Protein AF-W6NMB7-F1 (afdb_monomer)

Secondary structure (DSSP, 8-state):
-HHHHHHHHHHHHHHHHHHHHHHHS----S---SS----HHHHHHHHHHHHHHHHT-HHHHHHHHHHHHHHHTTSS-HHHHHHHHHTHHHHHHHHGGG-

InterPro domains:
  IPR011001 Saposin-like [SSF47862] (39-95)

Foldseek 3Di:
DVVVVVVVVVVCVVPPPVVVVVVPDPDDPDDPPPDPPPPPVRVVVVVVVVVLVLLVDPVSLVVVLVVQLVVLVVDPRNPVSNVCSVCVNVVSVVCNVVD

pLDDT: mean 78.72, std 16.1, range [48.59, 96.75]

Radius of gyration: 20.09 Å; Cα contacts (8 Å, |Δi|>4): 28; chains: 1; bounding box: 28×44×52 Å

Sequence (99 aa):
MKFIILLAVFAACFAFDKESMLKHNKISKEPVGSVEIPSTCDECQSLVHRFSDAARDPQKLAELKMLLNVLCHETSYVDECRLFVAKLDVIVKKLEPYL

Organism: Haemonchus contortus (NCBI:txid6289)

Structure (mmCIF, N/CA/C/O backbone):
data_AF-W6NMB7-F1
#
_entry.id   AF-W6NMB7-F1
#
loop_
_atom_site.group_PDB
_atom_site.id
_atom_site.type_symbol
_atom_site.label_atom_id
_atom_site.label_alt_id
_atom_site.label_comp_id
_atom_site.label_asym_id
_atom_site.label_entity_id
_atom_site.label_seq_id
_atom_site.pdbx_PDB_ins_code
_atom_site.Cartn_x
_atom_site.Cartn_y
_atom_site.Cartn_z
_atom_site.occupancy
_atom_site.B_iso_or_equiv
_atom_site.auth_seq_id
_atom_site.auth_comp_id
_atom_site.auth_asym_id
_atom_site.auth_atom_id
_atom_site.pdbx_PDB_model_num
ATOM 1 N N . MET A 1 1 ? 14.518 -18.959 42.873 1.00 52.75 1 MET A N 1
ATOM 2 C CA . MET A 1 1 ? 15.635 -18.410 42.062 1.00 52.75 1 MET A CA 1
ATOM 3 C C . MET A 1 1 ? 15.385 -18.516 40.557 1.00 52.75 1 MET A C 1
ATOM 5 O O . MET A 1 1 ? 15.436 -17.494 39.894 1.00 52.75 1 MET A O 1
ATOM 9 N N . LYS A 1 2 ? 15.026 -19.693 40.018 1.00 54.56 2 LYS A N 1
ATOM 10 C CA . LYS A 1 2 ? 14.760 -19.902 38.575 1.00 54.56 2 LYS A CA 1
ATOM 11 C C . LYS A 1 2 ? 13.694 -18.957 37.979 1.00 54.56 2 LYS A C 1
ATOM 13 O O . LYS A 1 2 ? 13.882 -18.429 36.892 1.00 54.56 2 LYS A O 1
ATOM 18 N N . PHE A 1 3 ? 12.632 -18.670 38.736 1.00 64.69 3 PHE A N 1
ATOM 19 C CA . PHE A 1 3 ? 11.566 -1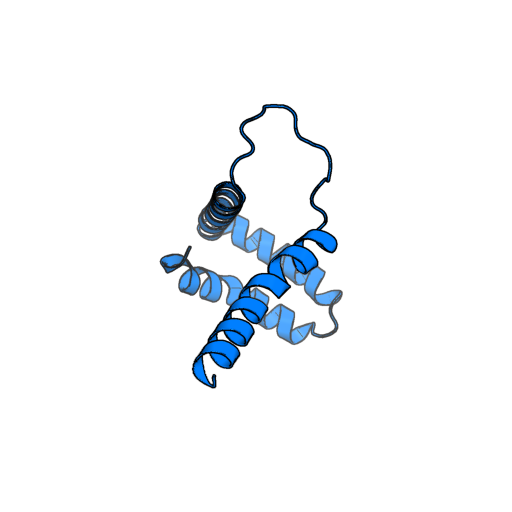7.743 38.327 1.00 64.69 3 PHE A CA 1
ATOM 20 C C . PHE A 1 3 ? 11.969 -16.262 38.357 1.00 64.69 3 PHE A C 1
ATOM 22 O O . PHE A 1 3 ? 11.487 -15.496 37.537 1.00 64.69 3 PHE A O 1
ATOM 29 N N . ILE A 1 4 ? 12.883 -15.863 39.249 1.00 75.62 4 ILE A N 1
ATOM 30 C CA . ILE A 1 4 ? 13.362 -14.471 39.343 1.00 75.62 4 ILE A CA 1
ATOM 31 C C . ILE A 1 4 ? 14.251 -14.140 38.140 1.00 75.62 4 ILE A C 1
ATOM 33 O O . ILE A 1 4 ? 14.149 -13.060 37.573 1.00 75.62 4 ILE A O 1
ATOM 37 N N . ILE A 1 5 ? 15.067 -15.104 37.707 1.00 74.00 5 ILE A N 1
ATOM 38 C CA . ILE A 1 5 ? 15.899 -14.973 36.506 1.00 74.00 5 ILE A CA 1
ATOM 39 C C . ILE A 1 5 ? 15.011 -14.853 35.260 1.00 74.00 5 ILE A C 1
ATOM 41 O O . ILE A 1 5 ? 15.242 -13.984 34.429 1.00 74.00 5 ILE A O 1
ATOM 45 N N . LEU A 1 6 ? 13.951 -15.662 35.164 1.00 71.50 6 LEU A N 1
ATOM 46 C CA . LEU A 1 6 ? 12.967 -15.567 34.080 1.00 71.50 6 LEU A CA 1
ATOM 47 C C . LEU A 1 6 ? 12.269 -14.202 34.038 1.00 71.50 6 LEU A C 1
ATOM 49 O O . LEU A 1 6 ? 12.140 -13.626 32.965 1.00 71.50 6 LEU A O 1
ATOM 53 N N . LEU A 1 7 ? 11.877 -13.665 35.195 1.00 72.50 7 LEU A N 1
ATOM 54 C CA . LEU A 1 7 ? 11.226 -12.356 35.301 1.00 72.50 7 LEU A CA 1
ATOM 55 C C . LEU A 1 7 ? 12.174 -11.208 34.915 1.00 72.50 7 LEU A C 1
ATOM 57 O O . LEU A 1 7 ? 11.765 -10.279 34.225 1.00 72.50 7 LEU A O 1
ATOM 61 N N . ALA A 1 8 ? 13.453 -11.306 35.290 1.00 71.94 8 ALA A N 1
ATOM 62 C CA . ALA A 1 8 ? 14.478 -10.335 34.913 1.00 71.94 8 ALA A CA 1
ATOM 63 C C . ALA A 1 8 ? 14.786 -10.357 33.405 1.00 71.94 8 ALA A C 1
ATOM 65 O O . ALA A 1 8 ? 14.936 -9.300 32.797 1.00 71.94 8 ALA A O 1
ATOM 66 N N . VAL A 1 9 ? 14.825 -11.541 32.785 1.00 71.69 9 VAL A N 1
ATOM 67 C CA . VAL A 1 9 ? 15.014 -11.684 31.330 1.00 71.69 9 VAL A CA 1
ATOM 68 C C . VAL A 1 9 ? 13.811 -11.124 30.567 1.00 71.69 9 VAL A C 1
ATOM 70 O O . VAL A 1 9 ? 13.992 -10.384 29.604 1.00 71.69 9 VAL A O 1
ATOM 73 N N . PHE A 1 10 ? 12.589 -11.399 31.032 1.00 69.06 10 PHE A N 1
ATOM 74 C CA . PHE A 1 10 ? 11.370 -10.858 30.428 1.00 69.06 10 PHE A CA 1
ATOM 75 C C . PHE A 1 10 ? 11.319 -9.322 30.515 1.00 69.06 10 PHE A C 1
ATOM 77 O O . PHE A 1 10 ? 11.009 -8.657 29.530 1.00 69.06 10 PHE A O 1
ATOM 84 N N . ALA A 1 11 ? 11.688 -8.743 31.662 1.00 65.50 11 ALA A N 1
ATOM 85 C CA . ALA A 1 11 ? 11.759 -7.291 31.839 1.00 65.50 11 ALA A CA 1
ATOM 86 C C . ALA A 1 11 ? 12.836 -6.633 30.955 1.00 65.50 11 ALA A C 1
ATOM 88 O O . ALA A 1 11 ? 12.611 -5.551 30.412 1.00 65.50 11 ALA A O 1
ATOM 89 N N . ALA A 1 12 ? 13.982 -7.295 30.761 1.00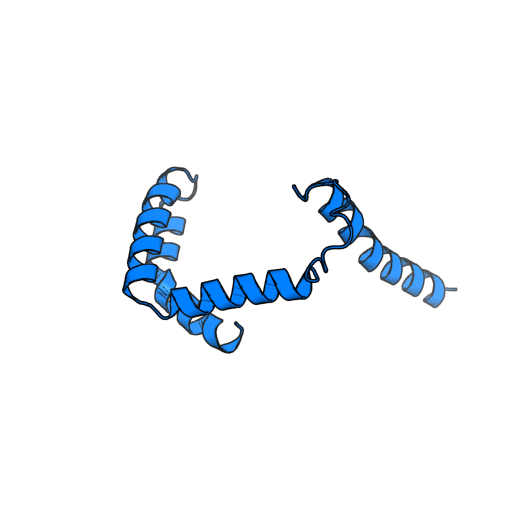 63.00 12 ALA A N 1
ATOM 90 C CA . ALA A 1 12 ? 15.047 -6.801 29.891 1.00 63.00 12 ALA A CA 1
ATOM 91 C C . ALA A 1 12 ? 14.616 -6.732 28.415 1.00 63.00 12 ALA A C 1
ATOM 93 O O . ALA A 1 12 ? 14.971 -5.773 27.733 1.00 63.00 12 ALA A O 1
ATOM 94 N N . CYS A 1 13 ? 13.799 -7.679 27.937 1.00 60.78 13 CYS A N 1
ATOM 95 C CA . CYS A 1 13 ? 13.254 -7.647 26.576 1.00 60.78 13 CYS A CA 1
ATOM 96 C C . CYS A 1 13 ? 12.315 -6.453 26.325 1.00 60.78 13 CYS A C 1
ATOM 98 O O . CYS A 1 13 ? 12.316 -5.914 25.225 1.00 60.78 13 CYS A O 1
ATOM 100 N N . PHE A 1 14 ? 11.552 -6.000 27.328 1.00 57.78 14 PHE A N 1
ATOM 101 C CA . PHE A 1 14 ? 10.659 -4.838 27.182 1.00 57.78 14 PHE A CA 1
ATOM 102 C C . PHE A 1 14 ? 11.357 -3.486 27.387 1.00 57.78 14 PHE A C 1
ATOM 104 O O . PHE A 1 14 ? 10.880 -2.467 26.889 1.00 57.78 14 PHE A O 1
ATOM 111 N N . ALA A 1 15 ? 12.479 -3.453 28.111 1.00 57.06 15 ALA A N 1
ATOM 112 C CA . ALA A 1 15 ? 13.227 -2.223 28.367 1.00 57.06 15 ALA A CA 1
ATOM 113 C C . ALA A 1 15 ? 14.181 -1.835 27.221 1.00 57.06 15 ALA A C 1
ATOM 115 O O . ALA A 1 15 ? 14.477 -0.652 27.052 1.00 57.06 15 ALA A O 1
ATOM 116 N N . PHE A 1 16 ? 14.661 -2.804 26.432 1.00 51.47 16 PHE A N 1
ATOM 117 C CA . PHE A 1 16 ? 15.747 -2.572 25.471 1.00 51.47 16 PHE A CA 1
ATOM 118 C C . PHE A 1 16 ? 15.346 -1.902 24.151 1.00 51.47 16 PHE A C 1
ATOM 120 O O . PHE A 1 16 ? 16.223 -1.401 23.451 1.00 51.47 16 PHE A O 1
ATOM 127 N N . ASP A 1 17 ? 14.059 -1.842 23.809 1.00 59.28 17 ASP A N 1
ATOM 128 C CA . ASP A 1 17 ? 13.658 -1.362 22.479 1.00 59.28 17 ASP A CA 1
ATOM 129 C C . ASP A 1 17 ? 13.406 0.155 22.455 1.00 59.28 17 ASP A C 1
ATOM 131 O O . ASP A 1 17 ? 13.867 0.883 21.578 1.00 59.28 17 ASP A O 1
ATOM 135 N N . LYS A 1 18 ? 12.763 0.696 23.495 1.00 56.84 18 LYS A N 1
ATOM 136 C CA . LYS A 1 18 ? 12.299 2.092 23.481 1.00 56.84 18 LYS A CA 1
ATOM 137 C C . LYS A 1 18 ? 13.441 3.108 23.415 1.00 56.84 18 LYS A C 1
ATOM 139 O O . LYS A 1 18 ? 13.378 4.067 22.650 1.00 56.84 18 LYS A O 1
ATOM 144 N N . GLU A 1 19 ? 14.482 2.931 24.224 1.00 60.50 19 GLU A N 1
ATOM 145 C CA . GLU A 1 19 ? 15.553 3.926 24.334 1.00 60.50 19 GLU A CA 1
ATOM 146 C C . GLU A 1 19 ? 16.485 3.916 23.113 1.00 60.50 19 GLU A C 1
ATOM 148 O O . GLU A 1 19 ? 16.947 4.971 22.677 1.00 60.50 19 GLU A O 1
ATOM 153 N N . SER A 1 20 ? 16.731 2.740 22.525 1.00 60.56 20 SER A N 1
ATOM 154 C CA . SER A 1 20 ? 17.504 2.612 21.286 1.00 60.56 20 SER A CA 1
ATOM 155 C C . SER A 1 20 ? 16.723 3.163 20.088 1.00 60.56 20 SER A C 1
ATOM 157 O O . SER A 1 20 ? 17.270 3.960 19.322 1.00 60.56 20 SER A O 1
ATOM 159 N N . MET A 1 21 ? 15.423 2.857 19.986 1.00 58.56 21 MET A N 1
ATOM 160 C CA . MET A 1 21 ? 14.554 3.403 18.940 1.00 58.56 21 MET A CA 1
ATOM 161 C C . MET A 1 21 ? 14.480 4.933 18.994 1.00 58.56 21 MET A C 1
ATOM 163 O O . MET A 1 21 ? 14.642 5.585 17.967 1.00 58.56 21 MET A O 1
ATOM 167 N N . LEU A 1 22 ? 14.306 5.531 20.179 1.00 58.50 22 LEU A N 1
ATOM 168 C CA . LEU A 1 22 ? 14.245 6.992 20.345 1.00 58.50 22 LEU A CA 1
ATOM 169 C C . LEU A 1 22 ? 15.584 7.697 20.076 1.00 58.50 22 LEU A C 1
ATOM 171 O O . LEU A 1 22 ? 15.592 8.865 19.695 1.00 58.50 22 LEU A O 1
ATOM 175 N N . LYS A 1 23 ? 16.722 7.015 20.262 1.00 62.19 23 LYS A N 1
ATOM 176 C CA . LYS A 1 23 ? 18.054 7.572 19.965 1.00 62.19 23 LYS A CA 1
ATOM 177 C C . LYS A 1 23 ? 18.334 7.664 18.466 1.00 62.19 23 LYS A C 1
ATOM 179 O O . LYS A 1 23 ? 19.085 8.548 18.055 1.00 62.19 23 LYS A O 1
ATOM 184 N N . HIS A 1 24 ? 17.750 6.769 17.672 1.00 57.50 24 HIS A N 1
ATOM 185 C CA . HIS A 1 24 ? 17.966 6.704 16.226 1.00 57.50 24 HIS A CA 1
ATOM 186 C C . HIS A 1 24 ? 16.821 7.303 15.402 1.00 57.50 24 HIS A C 1
ATOM 188 O O . HIS A 1 24 ? 17.032 7.635 14.235 1.00 57.50 24 HIS A O 1
ATOM 194 N N . ASN A 1 25 ? 15.635 7.497 15.985 1.00 55.84 25 ASN A N 1
ATOM 195 C CA . ASN A 1 25 ? 14.551 8.200 15.309 1.00 55.84 25 ASN A CA 1
ATOM 196 C C . ASN A 1 25 ? 14.818 9.711 15.266 1.00 55.84 25 ASN A C 1
ATOM 198 O O . ASN A 1 25 ? 15.150 10.326 16.280 1.00 55.84 25 ASN A O 1
ATOM 202 N N . LYS A 1 26 ? 14.631 10.332 14.094 1.00 52.88 26 LYS A N 1
ATOM 203 C CA . LYS A 1 26 ? 14.618 11.796 13.935 1.00 52.88 26 LYS A CA 1
ATOM 204 C C . LYS A 1 26 ? 13.333 12.368 14.545 1.00 52.88 26 LYS A C 1
ATOM 206 O O . LYS A 1 26 ? 12.449 12.823 13.831 1.00 52.88 26 LYS A O 1
ATOM 211 N N . ILE A 1 27 ? 13.220 12.340 15.866 1.00 55.81 27 ILE A N 1
ATOM 212 C CA . ILE A 1 27 ? 12.200 13.097 16.594 1.00 55.81 27 ILE A CA 1
ATOM 213 C C . ILE A 1 27 ? 12.910 14.309 17.195 1.00 55.81 27 ILE A C 1
ATOM 215 O O . ILE A 1 27 ? 13.971 14.176 17.811 1.00 55.81 27 ILE A O 1
ATOM 219 N N . SER A 1 28 ? 12.371 15.504 16.936 1.00 48.59 28 SER A N 1
ATOM 220 C CA . SER A 1 28 ? 12.930 16.759 17.445 1.00 48.59 28 SER A CA 1
ATOM 221 C C . SER A 1 28 ? 13.057 16.695 18.970 1.00 48.59 28 SER A C 1
ATOM 223 O O . SER A 1 28 ? 12.114 16.312 19.656 1.00 48.59 28 SER A O 1
ATOM 225 N N . LYS A 1 29 ? 14.236 17.044 19.500 1.00 53.62 29 LYS A N 1
ATOM 226 C CA . LYS A 1 29 ? 14.540 17.031 20.944 1.00 53.62 29 LYS A CA 1
ATOM 227 C C . LYS A 1 29 ? 14.115 18.315 21.663 1.00 53.62 29 LYS A C 1
ATOM 229 O O . LYS A 1 29 ? 14.417 18.471 22.844 1.00 53.62 29 LYS A O 1
ATOM 234 N N . GLU A 1 30 ? 13.476 19.249 20.964 1.00 56.75 30 GLU A N 1
ATOM 235 C CA . GLU A 1 30 ? 13.036 20.496 21.579 1.00 56.75 30 GLU A CA 1
ATOM 236 C C . GLU A 1 30 ? 11.795 20.254 22.450 1.00 56.75 30 GLU A C 1
ATOM 238 O O . GLU A 1 30 ? 10.843 19.615 21.993 1.00 56.75 30 GLU A O 1
ATOM 243 N N . PRO A 1 31 ? 11.775 20.743 23.703 1.00 48.62 31 PRO A N 1
ATOM 244 C CA . PRO A 1 31 ? 10.572 20.718 24.513 1.00 48.62 31 PRO A CA 1
ATOM 245 C C . PRO A 1 31 ? 9.560 21.663 23.863 1.00 48.62 31 PRO A C 1
ATOM 247 O O . PRO A 1 31 ? 9.679 22.884 23.962 1.00 48.62 31 PRO A O 1
ATOM 250 N N . VAL A 1 32 ? 8.575 21.096 23.169 1.00 53.50 32 VAL A N 1
ATOM 251 C CA . VAL A 1 32 ? 7.428 21.846 22.656 1.00 53.50 32 VAL A CA 1
ATOM 252 C C . V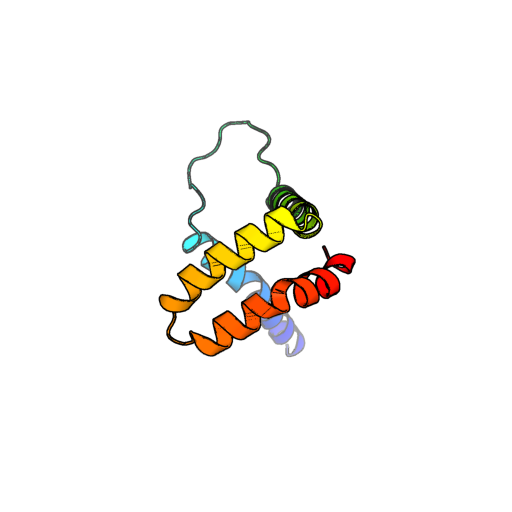AL A 1 32 ? 6.690 22.396 23.877 1.00 53.50 32 VAL A C 1
ATOM 254 O O . VAL A 1 32 ? 6.064 21.653 24.631 1.00 53.50 32 VAL A O 1
ATOM 257 N N . GLY A 1 33 ? 6.858 23.691 24.146 1.00 48.72 33 GLY A N 1
ATOM 258 C CA . GLY A 1 33 ? 6.276 24.338 25.315 1.00 48.72 33 GLY A CA 1
ATOM 259 C C . GLY A 1 33 ? 4.757 24.223 25.296 1.00 48.72 33 GLY A C 1
ATOM 260 O O . GLY A 1 33 ? 4.153 24.662 24.333 1.00 48.72 33 GLY A O 1
ATOM 261 N N . SER A 1 34 ? 4.172 23.625 26.340 1.00 51.16 34 SER A N 1
ATOM 262 C CA . SER A 1 34 ? 2.743 23.647 26.725 1.00 51.16 34 SER A CA 1
ATOM 263 C C . SER A 1 34 ? 1.676 23.598 25.615 1.00 51.16 34 SER A C 1
ATOM 265 O O . SER A 1 34 ? 0.552 24.043 25.832 1.00 51.16 34 SER A O 1
ATOM 267 N N . VAL A 1 35 ? 1.990 23.065 24.440 1.00 54.56 35 VAL A N 1
ATOM 268 C CA . VAL A 1 35 ? 1.003 22.608 23.468 1.00 54.56 35 VAL A CA 1
ATOM 269 C C . VAL A 1 35 ? 0.698 21.179 23.883 1.00 54.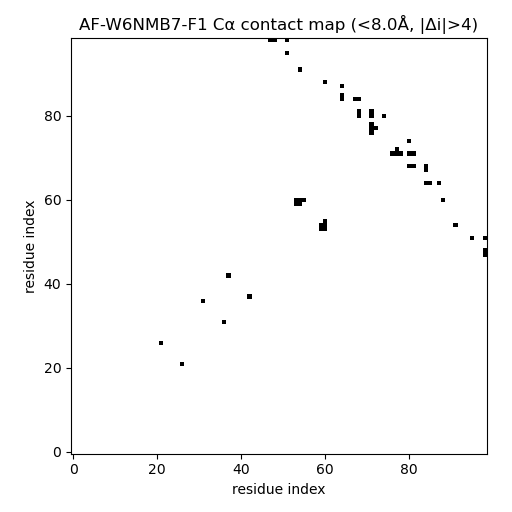56 35 VAL A C 1
ATOM 271 O O . VAL A 1 35 ? 1.631 20.429 24.165 1.00 54.56 35 VAL A O 1
ATOM 274 N N . GLU A 1 36 ? -0.575 20.808 23.985 1.00 56.28 36 GLU A N 1
ATOM 275 C CA . GLU A 1 36 ? -0.982 19.409 24.126 1.00 56.28 36 GLU A CA 1
ATOM 276 C C . GLU A 1 36 ? -0.371 18.638 22.952 1.00 56.28 36 GLU A C 1
ATOM 278 O O . GLU A 1 36 ? -0.897 18.661 21.841 1.00 56.28 36 GLU A O 1
ATOM 283 N N . ILE A 1 37 ? 0.813 18.056 23.159 1.00 59.06 37 ILE A N 1
ATOM 284 C CA . ILE A 1 37 ? 1.465 17.244 22.142 1.00 59.06 37 ILE A CA 1
ATOM 285 C C . ILE A 1 37 ? 0.565 16.017 22.026 1.00 59.06 37 ILE A C 1
ATOM 287 O O . ILE A 1 37 ? 0.429 15.303 23.029 1.00 59.06 37 ILE A O 1
ATOM 291 N N . PRO A 1 38 ? -0.091 15.794 20.870 1.00 67.31 38 PRO A N 1
ATOM 292 C CA . PRO A 1 38 ? -0.880 14.591 20.674 1.00 67.31 38 PRO A CA 1
ATOM 293 C C . PRO A 1 38 ? 0.012 13.402 21.013 1.00 67.31 38 PRO A C 1
ATOM 295 O O . PRO A 1 38 ? 1.205 13.390 20.694 1.00 67.31 38 PRO A O 1
ATOM 298 N N . SER A 1 39 ? -0.525 12.436 21.752 1.00 82.69 39 SER A N 1
ATOM 299 C CA . SER A 1 39 ? 0.288 11.295 22.144 1.00 82.69 39 SER A CA 1
ATOM 300 C C . SER A 1 39 ? 0.822 10.602 20.888 1.00 82.69 39 SER A C 1
ATOM 302 O O . SER A 1 39 ? 0.216 10.662 19.818 1.00 82.69 39 SER A O 1
ATOM 304 N N . THR A 1 40 ? 1.940 9.885 20.998 1.00 84.81 40 THR A N 1
ATOM 305 C CA . THR A 1 40 ? 2.453 9.082 19.874 1.00 84.81 40 THR A CA 1
ATOM 306 C C . THR A 1 40 ? 1.390 8.116 19.328 1.00 84.81 40 THR A C 1
ATOM 308 O O . THR A 1 40 ? 1.389 7.804 18.139 1.00 84.81 40 THR A O 1
ATOM 311 N N . CYS A 1 41 ? 0.462 7.665 20.180 1.00 82.75 41 CYS A N 1
ATOM 312 C CA . CYS A 1 41 ? -0.697 6.883 19.760 1.00 82.75 41 CYS A CA 1
ATOM 313 C C . CYS A 1 41 ? -1.636 7.694 18.855 1.00 82.75 41 CYS A C 1
ATOM 315 O O . CYS A 1 41 ? -2.011 7.199 17.794 1.00 82.75 41 CYS A O 1
ATOM 317 N N . ASP A 1 42 ? -1.962 8.932 19.230 1.00 84.44 42 ASP A N 1
ATOM 318 C CA . ASP A 1 42 ? -2.845 9.818 18.458 1.00 84.44 42 ASP A CA 1
ATOM 319 C C . ASP A 1 42 ? -2.226 10.191 17.103 1.00 84.44 42 ASP A C 1
ATOM 321 O O . ASP A 1 42 ? -2.905 10.203 16.075 1.00 84.44 42 ASP A O 1
ATOM 325 N N . GLU A 1 43 ? -0.915 10.443 17.073 1.00 86.19 43 GLU A N 1
ATOM 326 C CA . GLU A 1 43 ? -0.177 10.702 15.833 1.00 86.19 43 GLU A CA 1
ATOM 327 C C . GLU A 1 43 ? -0.183 9.482 14.906 1.00 86.19 43 GLU A C 1
ATOM 329 O O . GLU A 1 43 ? -0.497 9.603 13.719 1.00 86.19 43 GLU A O 1
ATOM 334 N N . CYS A 1 44 ? 0.119 8.297 15.449 1.00 85.62 44 CYS A N 1
ATOM 335 C CA . CYS A 1 44 ? 0.093 7.044 14.700 1.00 85.62 44 CYS A CA 1
ATOM 336 C C . CYS A 1 44 ? -1.302 6.783 14.118 1.00 85.62 44 CYS A C 1
ATOM 338 O O . CYS A 1 44 ? -1.438 6.547 12.918 1.00 85.62 44 CYS A O 1
ATOM 340 N N . GLN A 1 45 ? -2.345 6.909 14.941 1.00 87.19 45 GLN A N 1
ATOM 341 C CA . GLN A 1 45 ? -3.728 6.712 14.521 1.00 87.19 45 GLN A CA 1
ATOM 342 C C . GLN A 1 45 ? -4.138 7.712 13.428 1.00 87.19 45 GLN A C 1
ATOM 344 O O . GLN A 1 45 ? -4.745 7.326 12.430 1.00 87.19 45 GLN A O 1
ATOM 349 N N . SER A 1 46 ? -3.757 8.984 13.566 1.00 87.81 46 SER A N 1
ATOM 350 C CA . SER A 1 46 ? -4.009 10.016 12.554 1.00 87.81 46 SER A CA 1
ATOM 351 C C . SER A 1 46 ? -3.344 9.689 11.212 1.00 87.81 46 SER A C 1
ATOM 353 O O . SER A 1 46 ? -3.965 9.828 10.156 1.00 87.81 46 SER A O 1
ATOM 355 N N . LEU A 1 47 ? -2.098 9.206 11.230 1.00 88.25 47 LEU A N 1
ATOM 356 C CA . LEU A 1 47 ? -1.384 8.792 10.020 1.00 88.25 47 LEU A CA 1
ATOM 357 C C . LEU A 1 47 ? -2.027 7.564 9.364 1.00 88.25 47 LEU A C 1
ATOM 359 O O . LEU A 1 47 ? -2.228 7.564 8.148 1.00 88.25 47 LEU A O 1
ATOM 363 N N . VAL A 1 48 ? -2.382 6.552 10.159 1.00 88.56 48 VAL A N 1
ATOM 364 C CA . VAL A 1 48 ? -3.045 5.331 9.677 1.00 88.56 48 VAL A CA 1
ATOM 365 C C . VAL A 1 48 ? -4.395 5.659 9.043 1.00 88.56 48 VAL A C 1
ATOM 367 O O . VAL A 1 48 ? -4.653 5.213 7.925 1.00 88.56 48 VAL A O 1
ATOM 370 N N . HIS A 1 49 ? -5.216 6.502 9.676 1.00 88.62 49 HIS A N 1
ATOM 371 C CA . HIS A 1 49 ? -6.497 6.925 9.107 1.00 88.62 49 HIS A CA 1
ATOM 372 C C . HIS A 1 49 ? -6.328 7.660 7.778 1.00 88.62 49 HIS A C 1
ATOM 374 O O . HIS A 1 49 ? -6.984 7.307 6.803 1.00 88.62 49 HIS A O 1
ATOM 380 N N . ARG A 1 50 ? -5.396 8.619 7.690 1.00 87.50 50 ARG A N 1
ATOM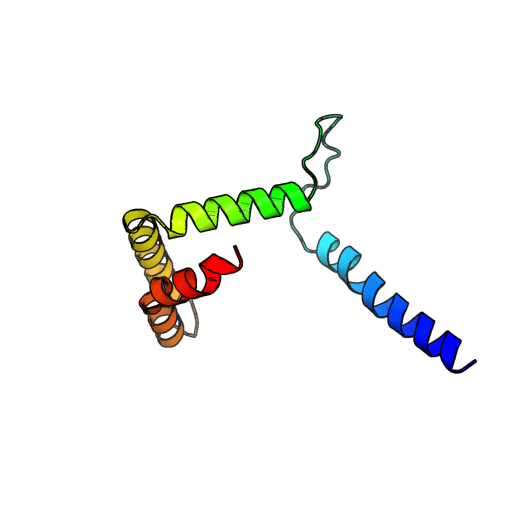 381 C CA . ARG A 1 50 ? -5.124 9.334 6.429 1.00 87.50 50 ARG A CA 1
ATOM 382 C C . ARG A 1 50 ? -4.702 8.387 5.313 1.00 87.50 50 ARG A C 1
ATOM 384 O O . ARG A 1 50 ? -5.108 8.576 4.167 1.00 87.50 50 ARG A O 1
ATOM 391 N N . PHE A 1 51 ? -3.881 7.390 5.639 1.00 85.62 51 PHE A N 1
ATOM 392 C CA . PHE A 1 51 ? -3.481 6.372 4.679 1.00 85.62 51 PHE A CA 1
ATOM 393 C C . PHE A 1 51 ? -4.674 5.510 4.256 1.00 85.62 51 PHE A C 1
ATOM 395 O O . PHE A 1 51 ? -4.888 5.343 3.061 1.00 85.62 51 PHE A O 1
ATOM 402 N N . SER A 1 52 ? -5.473 5.023 5.209 1.00 87.44 52 SER A N 1
ATOM 403 C CA . SER A 1 52 ? -6.676 4.218 4.955 1.00 87.44 52 SER A CA 1
ATOM 404 C C . SER A 1 52 ? -7.671 4.955 4.050 1.00 87.44 52 SER A C 1
ATOM 406 O O . SER A 1 52 ? -8.095 4.426 3.021 1.00 87.44 52 SER A O 1
ATOM 408 N N . ASP A 1 53 ? -7.950 6.225 4.348 1.00 89.00 53 ASP A N 1
ATOM 409 C CA . ASP A 1 53 ? -8.839 7.069 3.547 1.00 89.00 53 ASP A CA 1
ATOM 410 C C . ASP A 1 53 ? -8.292 7.307 2.134 1.00 89.00 53 ASP A C 1
ATOM 412 O O . ASP A 1 53 ? -9.028 7.208 1.152 1.00 89.00 53 ASP A O 1
ATOM 416 N N . ALA A 1 54 ? -6.991 7.586 2.002 1.00 86.81 54 ALA A N 1
ATOM 417 C CA . ALA A 1 54 ? -6.352 7.744 0.698 1.00 86.81 54 ALA A CA 1
ATOM 418 C C . ALA A 1 54 ? -6.338 6.438 -0.108 1.00 86.81 54 ALA A C 1
ATOM 420 O O . ALA A 1 54 ? -6.438 6.472 -1.331 1.00 86.81 54 ALA A O 1
ATOM 421 N N . ALA A 1 55 ? -6.239 5.292 0.562 1.00 86.00 55 ALA A N 1
ATOM 422 C CA . ALA A 1 55 ? -6.182 3.989 -0.081 1.00 86.00 55 ALA A CA 1
ATOM 423 C C . ALA A 1 55 ? -7.547 3.535 -0.640 1.00 86.00 55 ALA A C 1
ATOM 425 O O . ALA A 1 55 ? -7.588 2.700 -1.545 1.00 86.00 55 ALA A O 1
ATOM 426 N N . ARG A 1 56 ? -8.653 4.123 -0.156 1.00 87.94 56 ARG A N 1
ATOM 427 C CA . ARG A 1 56 ? -10.010 3.961 -0.714 1.00 87.94 56 ARG A CA 1
ATOM 428 C C . ARG A 1 56 ? -10.261 4.801 -1.968 1.00 87.94 56 ARG A C 1
ATOM 430 O O . ARG A 1 56 ? -11.208 4.521 -2.701 1.00 87.94 56 ARG A O 1
ATOM 437 N N . ASP A 1 57 ? -9.433 5.811 -2.224 1.00 92.56 57 ASP A N 1
ATOM 438 C CA . ASP A 1 57 ? -9.518 6.654 -3.414 1.00 92.56 57 ASP A CA 1
ATOM 439 C C . ASP A 1 57 ? -8.681 6.042 -4.557 1.00 92.56 57 ASP A C 1
ATOM 441 O O . ASP A 1 57 ? -7.444 6.031 -4.496 1.00 92.56 57 ASP A O 1
ATOM 445 N N . PRO A 1 58 ? -9.318 5.533 -5.628 1.00 90.81 58 PRO A N 1
ATOM 446 C CA . PRO A 1 58 ? -8.604 4.872 -6.714 1.00 90.81 58 PRO A CA 1
ATOM 447 C C . PRO A 1 58 ? -7.658 5.813 -7.472 1.00 90.81 58 PRO A C 1
ATOM 449 O O . PRO A 1 58 ? -6.674 5.333 -8.037 1.00 90.81 58 PRO A O 1
ATOM 452 N N . GLN A 1 59 ? -7.914 7.128 -7.485 1.00 93.94 59 GLN A N 1
ATOM 453 C CA . GLN A 1 59 ? -7.031 8.095 -8.140 1.00 93.94 59 GLN A CA 1
ATOM 454 C C . GLN A 1 59 ? -5.744 8.278 -7.337 1.00 93.94 59 GLN A C 1
ATOM 456 O O . GLN A 1 59 ? -4.654 8.112 -7.883 1.00 93.94 59 GLN A O 1
ATOM 461 N N . LYS A 1 60 ? -5.858 8.497 -6.021 1.00 91.62 60 LYS A N 1
ATOM 462 C CA . LYS A 1 60 ? -4.690 8.615 -5.130 1.00 91.62 60 LYS A CA 1
ATOM 463 C C . LYS A 1 60 ? -3.856 7.341 -5.108 1.00 91.62 60 LYS A C 1
ATOM 465 O O . LYS A 1 60 ? -2.627 7.401 -5.113 1.00 91.62 60 LYS A O 1
ATOM 470 N N . LEU A 1 61 ? -4.506 6.178 -5.127 1.00 90.94 61 LEU A N 1
ATOM 471 C CA . LEU A 1 61 ? -3.799 4.902 -5.183 1.00 90.94 61 LEU A CA 1
ATOM 472 C C . LEU A 1 61 ? -3.052 4.717 -6.515 1.00 90.94 61 LEU A C 1
ATOM 474 O O . LEU A 1 61 ? -1.950 4.166 -6.527 1.00 90.94 61 LEU A O 1
ATOM 478 N N . ALA A 1 62 ? -3.614 5.184 -7.632 1.00 93.38 62 ALA A N 1
ATOM 479 C CA . ALA A 1 62 ? -2.945 5.155 -8.931 1.00 93.38 62 ALA A CA 1
ATOM 480 C C . ALA A 1 62 ? -1.728 6.096 -8.977 1.00 93.38 62 ALA A C 1
ATOM 482 O O . ALA A 1 62 ? -0.662 5.689 -9.445 1.00 93.38 62 ALA A O 1
ATOM 483 N N . GLU A 1 63 ? -1.855 7.312 -8.440 1.00 93.25 63 GLU A N 1
ATOM 484 C CA . GLU A 1 63 ? -0.741 8.259 -8.297 1.00 93.25 63 GLU A CA 1
ATOM 485 C C . GLU A 1 63 ? 0.380 7.675 -7.430 1.00 93.25 63 GLU A C 1
ATOM 487 O O . GLU A 1 63 ? 1.546 7.669 -7.830 1.00 93.25 63 GLU A O 1
ATOM 492 N N . LEU A 1 64 ? 0.031 7.085 -6.282 1.00 92.06 64 LEU A N 1
ATOM 493 C CA . LEU A 1 64 ? 0.990 6.415 -5.407 1.00 92.06 64 LEU A CA 1
ATOM 494 C C . LEU A 1 64 ? 1.712 5.270 -6.129 1.00 92.06 64 LEU A C 1
ATOM 496 O O . LEU A 1 64 ? 2.935 5.168 -6.049 1.00 92.06 64 LEU A O 1
ATOM 500 N N . LYS A 1 65 ? 0.986 4.427 -6.874 1.00 94.06 65 LYS A N 1
ATOM 501 C CA . LYS A 1 65 ? 1.590 3.355 -7.683 1.00 94.06 65 LYS A CA 1
ATOM 502 C C . LYS A 1 65 ? 2.575 3.905 -8.716 1.00 94.06 65 LYS A C 1
ATOM 504 O O . LYS A 1 65 ? 3.628 3.305 -8.920 1.00 94.06 65 LYS A O 1
ATOM 509 N N . MET A 1 66 ? 2.263 5.028 -9.365 1.00 94.00 66 MET A N 1
ATOM 510 C CA . MET A 1 66 ? 3.181 5.670 -10.312 1.00 94.00 66 MET A CA 1
ATOM 511 C C . MET A 1 66 ? 4.474 6.108 -9.611 1.00 94.00 66 MET A C 1
ATOM 513 O O . MET A 1 66 ? 5.559 5.761 -10.075 1.00 94.00 66 MET A O 1
ATOM 517 N N . LEU A 1 67 ? 4.363 6.806 -8.478 1.00 94.56 67 LEU A N 1
ATOM 518 C CA . LEU A 1 67 ? 5.520 7.264 -7.703 1.00 94.56 67 LEU A CA 1
ATOM 519 C C . LEU A 1 67 ? 6.378 6.090 -7.212 1.00 94.56 67 LEU A C 1
ATOM 521 O O . LEU A 1 67 ? 7.598 6.102 -7.372 1.00 94.56 67 LEU A O 1
ATOM 525 N N . LEU A 1 68 ? 5.750 5.043 -6.675 1.00 94.25 68 LEU A N 1
ATOM 526 C CA . LEU A 1 68 ? 6.458 3.852 -6.207 1.00 94.25 68 LEU A CA 1
ATOM 527 C C . LEU A 1 68 ? 7.169 3.116 -7.348 1.00 94.25 68 LEU A C 1
ATOM 529 O O . LEU A 1 68 ? 8.279 2.638 -7.150 1.00 94.25 68 LEU A O 1
ATOM 533 N N . ASN A 1 69 ? 6.590 3.067 -8.551 1.00 94.12 69 ASN A N 1
ATOM 534 C CA . ASN A 1 69 ? 7.253 2.466 -9.712 1.00 94.12 69 ASN A CA 1
ATOM 535 C C . ASN A 1 69 ? 8.529 3.212 -10.123 1.00 94.12 69 ASN A C 1
ATOM 537 O O . ASN A 1 69 ? 9.489 2.573 -10.560 1.00 94.12 69 ASN A O 1
ATOM 541 N N . VAL A 1 70 ? 8.563 4.541 -9.980 1.00 95.06 70 VAL A N 1
ATOM 542 C CA . VAL A 1 70 ? 9.797 5.316 -10.178 1.00 95.06 70 VAL A CA 1
ATOM 543 C C . VAL A 1 70 ? 10.826 4.893 -9.132 1.00 95.06 70 VAL A C 1
ATOM 545 O O . VAL A 1 70 ? 11.923 4.483 -9.496 1.00 95.06 70 VAL A O 1
ATOM 548 N N . LEU A 1 71 ? 10.434 4.867 -7.856 1.00 95.06 71 LEU A N 1
ATOM 549 C CA . LEU A 1 71 ? 11.318 4.482 -6.752 1.00 95.06 71 LEU A CA 1
ATOM 550 C C . LEU A 1 71 ? 11.814 3.033 -6.840 1.00 95.06 71 LEU A C 1
ATOM 552 O O . LEU A 1 71 ? 12.928 2.757 -6.411 1.00 95.06 71 LEU A O 1
ATOM 556 N N . CYS A 1 72 ? 11.047 2.114 -7.435 1.00 95.81 72 CYS A N 1
ATOM 557 C CA . CYS A 1 72 ? 11.482 0.730 -7.622 1.00 95.81 72 CYS A CA 1
ATOM 558 C C . CYS A 1 72 ? 12.790 0.616 -8.418 1.00 95.81 72 CYS A C 1
ATOM 560 O O . CYS A 1 72 ? 13.551 -0.316 -8.167 1.00 95.81 72 CYS A O 1
ATOM 562 N N . HIS A 1 73 ? 13.073 1.552 -9.334 1.00 94.62 73 HIS A N 1
ATOM 563 C CA . HIS A 1 73 ? 14.315 1.568 -10.117 1.00 94.62 73 HIS A CA 1
ATOM 564 C C . HIS A 1 73 ? 15.556 1.869 -9.274 1.00 94.62 73 HIS A C 1
ATOM 566 O O . HIS A 1 73 ? 16.648 1.447 -9.636 1.00 94.62 73 HIS A O 1
ATOM 572 N N . GLU A 1 74 ? 15.383 2.559 -8.147 1.00 93.62 74 GLU A N 1
ATOM 573 C CA . GLU A 1 74 ? 16.471 2.911 -7.230 1.00 93.62 74 GLU A CA 1
ATOM 574 C C . GLU A 1 74 ? 16.814 1.761 -6.267 1.00 93.62 74 GLU A C 1
ATOM 576 O O . GLU A 1 74 ? 17.734 1.862 -5.456 1.00 93.62 74 GLU A O 1
ATOM 581 N N . THR A 1 75 ? 16.062 0.657 -6.321 1.00 91.25 75 THR A N 1
ATOM 582 C CA . THR A 1 75 ? 16.267 -0.509 -5.455 1.00 91.25 75 THR A CA 1
ATOM 583 C C . THR A 1 75 ? 17.044 -1.609 -6.171 1.00 91.25 75 THR A C 1
ATOM 585 O O . THR A 1 75 ? 16.978 -1.753 -7.388 1.00 91.25 75 THR A O 1
ATOM 588 N N . SER A 1 76 ? 17.716 -2.471 -5.406 1.00 95.12 76 SER A N 1
ATOM 589 C CA . SER A 1 76 ? 18.345 -3.688 -5.939 1.00 95.12 76 SER A CA 1
ATOM 590 C C . SER A 1 76 ? 17.347 -4.788 -6.336 1.00 95.12 76 SER A C 1
ATOM 592 O O . SER A 1 76 ? 17.772 -5.820 -6.842 1.00 95.12 76 SER A O 1
ATOM 594 N N . TYR A 1 77 ? 16.046 -4.590 -6.093 1.00 94.75 77 TYR A N 1
ATOM 595 C CA . TYR A 1 77 ? 14.968 -5.575 -6.263 1.00 94.75 77 TYR A CA 1
ATOM 596 C C . TYR A 1 77 ? 13.869 -5.015 -7.173 1.00 94.75 77 TYR A C 1
ATOM 598 O O . TYR A 1 77 ? 12.694 -4.942 -6.803 1.00 94.75 77 TYR A O 1
ATOM 606 N N . VAL A 1 78 ? 14.269 -4.502 -8.339 1.00 95.44 78 VAL A N 1
ATOM 607 C CA . VAL A 1 78 ? 13.385 -3.738 -9.233 1.00 95.44 78 VAL A CA 1
ATOM 608 C C . VAL A 1 78 ? 12.141 -4.544 -9.612 1.00 95.44 78 VAL A C 1
ATOM 610 O O . VAL A 1 78 ? 11.025 -4.021 -9.560 1.00 95.44 78 VAL A O 1
ATOM 613 N N . ASP A 1 79 ? 12.318 -5.813 -9.975 1.00 95.94 79 ASP A N 1
ATOM 614 C CA . ASP A 1 79 ? 11.233 -6.659 -10.471 1.00 95.94 79 ASP A CA 1
ATOM 615 C C . ASP A 1 79 ? 10.279 -7.077 -9.347 1.00 95.94 79 ASP A C 1
ATOM 617 O O . ASP A 1 79 ? 9.059 -6.995 -9.505 1.00 95.94 79 ASP A O 1
ATOM 621 N N . GLU A 1 80 ? 10.805 -7.433 -8.176 1.00 96.44 80 GLU A N 1
ATOM 622 C CA . GLU A 1 80 ? 10.008 -7.746 -6.991 1.00 96.44 80 GLU A CA 1
ATOM 623 C C . GLU A 1 80 ? 9.234 -6.518 -6.503 1.00 96.44 80 GLU A C 1
ATOM 625 O O . GLU A 1 80 ? 8.048 -6.618 -6.174 1.00 96.44 80 GLU A O 1
ATOM 630 N N . CYS A 1 81 ? 9.873 -5.345 -6.514 1.00 96.75 81 CYS A N 1
ATOM 631 C CA . CYS A 1 81 ? 9.235 -4.083 -6.161 1.00 96.75 81 CYS A CA 1
ATOM 632 C C . CYS A 1 81 ? 8.081 -3.763 -7.117 1.00 96.75 81 CYS A C 1
ATOM 634 O O . CYS A 1 81 ? 6.967 -3.486 -6.671 1.00 96.75 81 CYS A O 1
ATOM 636 N N . ARG A 1 82 ? 8.292 -3.881 -8.434 1.00 96.06 82 ARG A N 1
ATOM 637 C CA . ARG A 1 82 ? 7.231 -3.664 -9.433 1.00 96.06 82 ARG A CA 1
ATOM 638 C C . ARG A 1 82 ? 6.083 -4.658 -9.280 1.00 96.06 82 ARG A C 1
ATOM 640 O O . ARG A 1 82 ? 4.923 -4.259 -9.375 1.00 96.06 82 ARG A O 1
ATOM 647 N N . LEU A 1 83 ? 6.379 -5.931 -9.009 1.00 95.88 83 LEU A N 1
ATOM 648 C CA . LEU A 1 83 ? 5.359 -6.948 -8.732 1.00 95.88 83 LEU A CA 1
ATOM 649 C C . LEU A 1 83 ? 4.530 -6.592 -7.493 1.00 95.88 83 LEU A C 1
ATOM 651 O O . LEU A 1 83 ? 3.303 -6.717 -7.517 1.00 95.88 83 LEU A O 1
ATOM 655 N N . PHE A 1 84 ? 5.181 -6.107 -6.435 1.00 95.31 84 PHE A N 1
ATOM 656 C CA . PHE A 1 84 ? 4.508 -5.647 -5.226 1.00 95.31 84 PHE A CA 1
ATOM 657 C C . PHE A 1 84 ? 3.605 -4.437 -5.507 1.00 95.31 84 PHE A C 1
ATOM 659 O O . PHE A 1 84 ? 2.416 -4.462 -5.185 1.00 95.31 84 PHE A O 1
ATOM 666 N N . VAL A 1 85 ? 4.129 -3.408 -6.183 1.00 95.38 85 VAL A N 1
ATOM 667 C CA . VAL A 1 85 ? 3.380 -2.193 -6.548 1.00 95.38 85 VAL A CA 1
ATOM 668 C C . VAL A 1 85 ? 2.187 -2.520 -7.452 1.00 95.38 85 VAL A C 1
ATOM 670 O O . VAL A 1 85 ? 1.092 -1.986 -7.256 1.00 95.38 85 VAL A O 1
ATOM 673 N N . ALA A 1 86 ? 2.346 -3.453 -8.394 1.00 94.81 86 ALA A N 1
ATOM 674 C CA . ALA A 1 86 ? 1.263 -3.912 -9.261 1.00 94.81 86 ALA A CA 1
ATOM 675 C C . ALA A 1 86 ? 0.102 -4.556 -8.484 1.00 94.81 86 ALA A C 1
ATOM 677 O O . ALA A 1 86 ? -1.040 -4.487 -8.935 1.00 94.81 86 ALA A O 1
ATOM 678 N N . LYS A 1 87 ? 0.378 -5.156 -7.318 1.00 94.62 87 LYS A N 1
ATOM 679 C CA . LYS A 1 87 ? -0.610 -5.801 -6.434 1.00 94.62 87 LYS A CA 1
ATOM 680 C C . LYS A 1 87 ? -1.040 -4.935 -5.248 1.00 94.62 87 LYS A C 1
ATOM 682 O O . LYS A 1 87 ? -1.789 -5.418 -4.397 1.00 94.62 87 LYS A O 1
ATOM 687 N N . LEU A 1 88 ? -0.606 -3.675 -5.183 1.00 91.94 88 LEU A N 1
ATOM 688 C CA . LEU A 1 88 ? -0.836 -2.800 -4.031 1.00 91.94 88 LEU A CA 1
ATOM 689 C C . LEU A 1 88 ? -2.324 -2.627 -3.685 1.00 91.94 88 LEU A C 1
ATOM 691 O O . LEU A 1 88 ? -2.670 -2.583 -2.515 1.00 91.94 88 LEU A O 1
ATOM 695 N N . ASP A 1 89 ? -3.214 -2.608 -4.675 1.00 91.25 89 ASP A N 1
ATOM 696 C CA . ASP A 1 89 ? -4.672 -2.557 -4.481 1.00 91.25 89 ASP A CA 1
ATOM 697 C C . ASP A 1 89 ? -5.215 -3.778 -3.731 1.00 91.25 89 ASP A C 1
ATOM 699 O O . ASP A 1 89 ? -6.015 -3.645 -2.807 1.00 91.25 89 ASP A O 1
ATOM 703 N N . VAL A 1 90 ? -4.736 -4.974 -4.077 1.00 92.12 90 VAL A N 1
ATOM 704 C CA . VAL A 1 90 ? -5.122 -6.214 -3.396 1.00 92.12 90 VAL A CA 1
ATOM 705 C C . VAL A 1 90 ? -4.594 -6.220 -1.965 1.00 92.12 90 VAL A C 1
ATOM 707 O O . VAL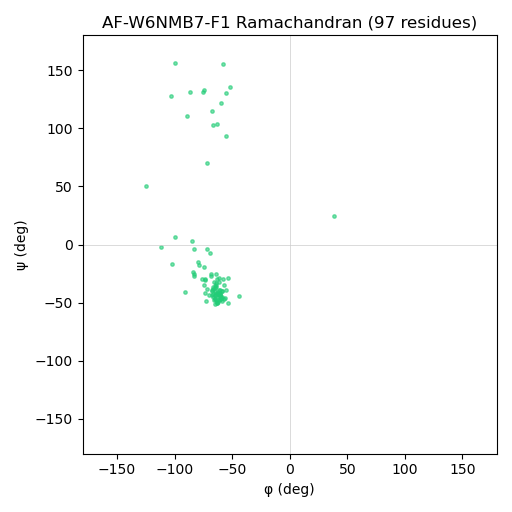 A 1 90 ? -5.286 -6.672 -1.054 1.00 92.12 90 VAL A O 1
ATOM 710 N N . ILE A 1 91 ? -3.370 -5.728 -1.767 1.00 89.81 91 ILE A N 1
ATOM 711 C CA . ILE A 1 91 ? -2.725 -5.649 -0.453 1.00 89.81 91 ILE A CA 1
ATOM 712 C C . ILE A 1 91 ? -3.490 -4.678 0.447 1.00 89.81 91 ILE A C 1
ATOM 714 O O . ILE A 1 91 ? -3.897 -5.067 1.537 1.00 89.81 91 ILE A O 1
ATOM 718 N N . VAL A 1 92 ? -3.764 -3.464 -0.036 1.00 89.12 92 VAL A N 1
ATOM 719 C CA . VAL A 1 92 ? -4.577 -2.457 0.660 1.00 89.12 92 VAL A CA 1
ATOM 720 C C . VAL A 1 92 ? -5.934 -3.034 1.047 1.00 89.12 92 VAL A C 1
ATOM 722 O O . VAL A 1 92 ? -6.308 -2.978 2.213 1.00 89.12 92 VAL A 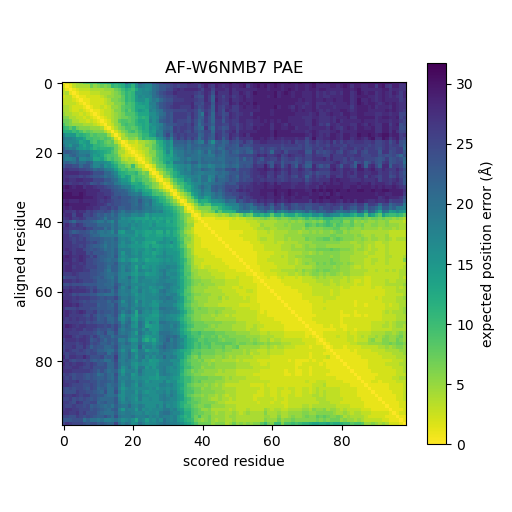O 1
ATOM 725 N N . LYS A 1 93 ? -6.642 -3.665 0.105 1.00 89.19 93 LYS A N 1
ATOM 726 C CA . LYS A 1 93 ? -7.965 -4.247 0.367 1.00 89.19 93 LYS A CA 1
ATOM 727 C C . LYS A 1 93 ? -7.934 -5.348 1.431 1.00 89.19 93 LYS A C 1
ATOM 729 O O . LYS A 1 93 ? -8.902 -5.533 2.160 1.00 89.19 93 LYS A O 1
ATOM 734 N N . LYS A 1 94 ? -6.836 -6.103 1.523 1.00 89.62 94 LYS A N 1
ATOM 735 C CA . LYS A 1 94 ? -6.641 -7.109 2.579 1.00 89.62 94 LYS A CA 1
ATOM 736 C C . LYS A 1 94 ? -6.286 -6.495 3.930 1.00 89.62 94 LYS A C 1
ATOM 738 O O . LYS A 1 94 ? -6.593 -7.105 4.949 1.00 89.62 94 LYS A O 1
ATOM 743 N N . LEU A 1 95 ? -5.621 -5.344 3.932 1.00 86.81 95 LEU A N 1
ATOM 744 C CA . LEU A 1 95 ? -5.235 -4.627 5.144 1.00 86.81 95 LEU A CA 1
ATOM 745 C C . LEU A 1 95 ? -6.367 -3.763 5.703 1.00 86.81 95 LEU A C 1
ATOM 747 O O . LEU A 1 95 ? -6.402 -3.566 6.907 1.00 86.81 95 LEU A O 1
ATOM 751 N N . GLU A 1 96 ? -7.313 -3.324 4.868 1.00 83.69 96 GLU A N 1
ATOM 752 C CA . GLU A 1 96 ? -8.456 -2.485 5.252 1.00 83.69 96 GLU A CA 1
ATOM 753 C C . GLU A 1 96 ? -9.180 -2.891 6.556 1.00 83.69 96 GLU A C 1
ATOM 755 O O . GLU A 1 96 ? -9.437 -2.001 7.356 1.00 83.69 96 GLU A O 1
ATOM 760 N N . PRO A 1 97 ? -9.486 -4.171 6.855 1.00 85.69 97 PRO A N 1
ATOM 761 C CA . PRO A 1 97 ? -10.147 -4.534 8.117 1.00 85.69 97 PRO A CA 1
ATOM 762 C C . PRO A 1 97 ? -9.273 -4.372 9.375 1.00 85.69 97 PRO A C 1
ATOM 764 O O . PRO A 1 97 ? -9.773 -4.560 10.483 1.00 85.69 97 PRO A O 1
ATOM 767 N N . TYR A 1 98 ? -7.982 -4.077 9.220 1.00 83.62 98 TYR A N 1
ATOM 768 C CA . TYR A 1 98 ? -7.016 -3.898 10.306 1.00 83.62 98 TYR A CA 1
ATOM 769 C C . TYR A 1 98 ? -6.526 -2.446 10.449 1.00 83.62 98 TYR A C 1
ATOM 771 O O . TYR A 1 98 ? -5.709 -2.184 11.333 1.00 83.62 98 TYR A O 1
ATOM 779 N N . LEU A 1 99 ? -6.982 -1.538 9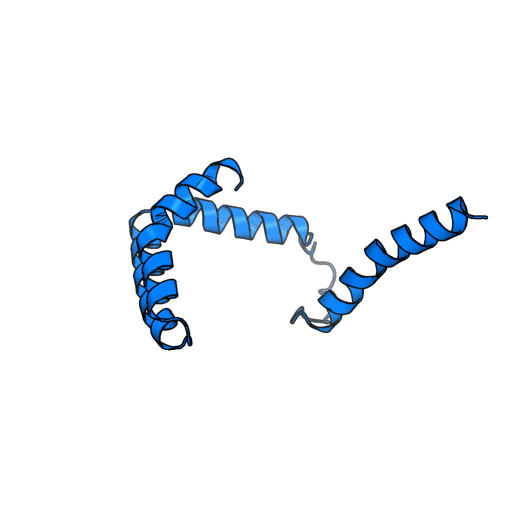.575 1.00 71.06 99 LEU A N 1
ATOM 780 C CA . LEU A 1 99 ? -6.632 -0.112 9.534 1.00 71.06 99 LEU A CA 1
ATOM 781 C C . LEU A 1 99 ? -7.806 0.744 10.023 1.00 71.06 99 LEU A C 1
ATOM 783 O O . LEU A 1 99 ? -7.535 1.753 10.706 1.00 71.06 99 LEU A O 1
#

Solvent-accessible surface area (backbone atoms only — not co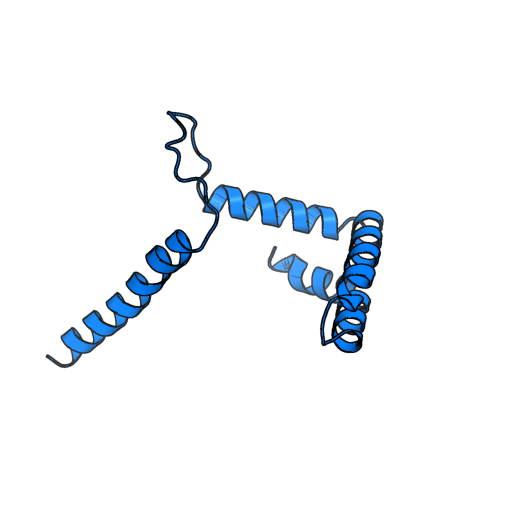mparable to full-atom values): 5933 Å² total; per-residue (Å²): 110,77,66,57,55,51,52,51,53,56,50,49,66,69,60,59,51,62,64,55,51,59,71,72,46,96,64,84,86,70,81,72,75,92,56,89,71,70,49,73,63,54,50,50,50,52,52,45,44,55,50,51,59,42,63,71,34,68,66,57,42,50,53,50,39,54,55,49,54,59,54,22,70,80,43,99,48,37,68,63,41,43,55,48,51,75,42,40,67,63,52,50,64,68,44,52,92,81,96

Mean predicted aligned error: 14.06 Å

Nearest PDB structures (foldseek):
  3uul-assembly1_A  TM=2.607E-01  e=2.976E+00  Rattus norvegicus
  6jqa-assembly1_A  TM=3.593E-01  e=8.364E+00  Onion yellows phytoplasma OY-W
  4jlr-assembly2_C  TM=3.112E-01  e=8.364E+00  unclassified